Protein AF-A0A2D7XVY8-F1 (afdb_monomer)

Sequence (105 aa):
MKTLITAIALTSLIAPPAALAQDKFQIDFSYDKAELMSADGTEALYKRLQDEIRDACDLTSSRKGLKMRQLENACVNDTTETALRSISSSRLTAYHQSMTGVAAG

Nearest PDB structures (foldseek):
  4d2e-assembly1_C  TM=4.618E-01  e=4.167E+00  Escherichia coli K-12
  3nvo-assembly1_A  TM=4.194E-01  e=8.341E+00  Salmonella enterica subsp. enterica serovar Typhimurium
  4ev6-assembly1_E  TM=3.339E-01  e=4.438E+00  Methanocaldococcus jannaschii DSM 2661
  5gns-assembly1_A  TM=4.778E-01  e=9.463E+00  Homo sapiens

Foldseek 3Di:
DWDKDWFWQFFDDPDDDDDDDPPRLTDGDIDTPVLLVDLNSLVVSLVVQLVSQLVSLPPDDPDDDPVSVVSSVVSSVRSSVSRCVRVVRPSNVVVVCVVVVVPDD

Structure (mmCIF, N/CA/C/O backbone):
data_AF-A0A2D7XVY8-F1
#
_entry.id   AF-A0A2D7XVY8-F1
#
loop_
_atom_site.group_PDB
_atom_site.id
_atom_site.type_symbol
_atom_site.label_atom_id
_atom_site.label_alt_id
_atom_site.label_comp_id
_atom_site.label_asym_id
_atom_site.label_entity_id
_atom_site.label_seq_id
_atom_site.pdbx_PDB_ins_code
_atom_site.Cartn_x
_atom_site.Cartn_y
_atom_site.Cartn_z
_atom_site.occupancy
_atom_site.B_iso_or_equiv
_atom_site.auth_seq_id
_atom_site.auth_comp_id
_atom_site.auth_asym_id
_atom_site.auth_atom_id
_atom_site.pdbx_PDB_model_num
ATOM 1 N N . MET A 1 1 ? 20.223 -9.444 -9.175 1.00 41.41 1 MET A N 1
ATOM 2 C CA . MET A 1 1 ? 20.146 -9.338 -7.701 1.00 41.41 1 MET A CA 1
ATOM 3 C C . MET A 1 1 ? 18.781 -8.764 -7.374 1.00 41.41 1 MET A C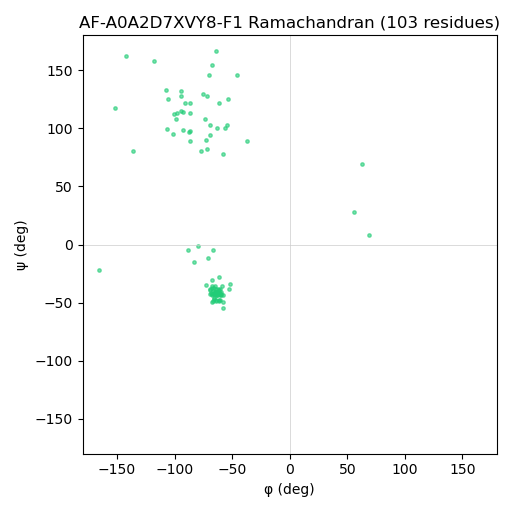 1
ATOM 5 O O . MET A 1 1 ? 18.412 -7.776 -7.992 1.00 41.41 1 MET A O 1
ATOM 9 N N . LYS A 1 2 ? 18.006 -9.437 -6.525 1.00 46.56 2 LYS A N 1
ATOM 10 C CA . LYS A 1 2 ? 16.601 -9.122 -6.249 1.00 46.56 2 LYS A CA 1
ATOM 11 C C . LYS A 1 2 ? 16.555 -8.180 -5.040 1.00 46.56 2 LYS A C 1
ATOM 13 O O . LYS A 1 2 ? 16.786 -8.621 -3.919 1.00 46.56 2 LYS A O 1
ATOM 18 N N . THR A 1 3 ? 16.430 -6.874 -5.275 1.00 52.44 3 THR A N 1
ATOM 19 C CA . THR A 1 3 ? 16.435 -5.848 -4.217 1.00 52.44 3 THR A CA 1
ATOM 20 C C . THR A 1 3 ? 15.031 -5.663 -3.666 1.00 52.44 3 THR A C 1
ATOM 22 O O . THR A 1 3 ? 14.228 -4.928 -4.242 1.00 52.44 3 THR A O 1
ATOM 25 N N . LEU A 1 4 ? 14.760 -6.327 -2.546 1.00 57.03 4 LEU A N 1
ATOM 26 C CA . LEU A 1 4 ? 13.548 -6.134 -1.759 1.00 57.03 4 LEU A CA 1
ATOM 27 C C . LEU A 1 4 ? 13.658 -4.816 -0.978 1.00 57.03 4 LEU A C 1
ATOM 29 O O . LEU A 1 4 ? 14.673 -4.569 -0.325 1.00 57.03 4 LEU A O 1
ATOM 33 N N . ILE A 1 5 ? 12.641 -3.962 -1.076 1.00 60.97 5 ILE A N 1
ATOM 34 C CA . ILE A 1 5 ? 12.433 -2.812 -0.195 1.00 60.97 5 ILE A CA 1
ATOM 35 C C . ILE A 1 5 ? 11.252 -3.141 0.712 1.00 60.97 5 ILE A C 1
ATOM 37 O O . ILE A 1 5 ? 10.190 -3.538 0.237 1.00 60.97 5 ILE A O 1
ATOM 41 N N . THR A 1 6 ? 11.420 -2.894 2.002 1.00 57.16 6 THR A N 1
ATOM 42 C CA . THR A 1 6 ? 10.333 -2.788 2.973 1.00 57.16 6 THR A CA 1
ATOM 43 C C . THR A 1 6 ? 9.883 -1.334 3.078 1.00 57.16 6 THR A C 1
ATOM 45 O O . THR A 1 6 ? 10.688 -0.449 3.373 1.00 57.16 6 THR A O 1
ATOM 48 N N . ALA A 1 7 ? 8.606 -1.070 2.802 1.00 56.94 7 ALA A N 1
ATOM 49 C CA . ALA A 1 7 ? 7.978 0.213 3.095 1.00 56.94 7 ALA A CA 1
ATOM 50 C C . ALA A 1 7 ? 7.064 0.057 4.310 1.00 56.94 7 ALA A C 1
ATOM 52 O O . ALA A 1 7 ? 6.166 -0.782 4.321 1.00 56.94 7 ALA A O 1
ATOM 53 N N . ILE A 1 8 ? 7.297 0.892 5.321 1.00 53.72 8 ILE A N 1
ATOM 54 C CA . ILE A 1 8 ? 6.487 0.939 6.537 1.00 53.72 8 ILE A CA 1
ATOM 55 C C . ILE A 1 8 ? 5.496 2.087 6.360 1.00 53.72 8 ILE A C 1
ATOM 57 O O . ILE A 1 8 ? 5.898 3.253 6.284 1.00 53.72 8 ILE A O 1
ATOM 61 N N . ALA A 1 9 ? 4.208 1.772 6.254 1.00 53.16 9 ALA A N 1
ATOM 62 C CA . ALA A 1 9 ? 3.146 2.771 6.265 1.00 53.16 9 ALA A CA 1
ATOM 63 C C . ALA A 1 9 ? 2.645 2.940 7.707 1.00 53.16 9 ALA A C 1
ATOM 65 O O . ALA A 1 9 ? 2.106 2.005 8.293 1.00 53.16 9 ALA A O 1
ATOM 66 N N . LEU A 1 10 ? 2.863 4.121 8.293 1.00 50.25 10 LEU A N 1
ATOM 67 C CA . LEU A 1 10 ? 2.402 4.483 9.637 1.00 50.25 10 LEU A CA 1
ATOM 68 C C . LEU A 1 10 ? 1.159 5.365 9.527 1.00 50.25 10 LEU A C 1
ATOM 70 O O . LEU A 1 10 ? 1.289 6.580 9.383 1.00 50.25 10 LEU A O 1
ATOM 74 N N . THR A 1 11 ? -0.034 4.783 9.607 1.00 46.56 11 THR A N 1
ATOM 75 C CA . THR A 1 11 ? -1.267 5.581 9.656 1.00 46.56 11 THR A CA 1
ATOM 76 C C . THR A 1 11 ? -1.619 5.982 11.075 1.00 46.56 11 THR A C 1
ATOM 78 O O . THR A 1 11 ? -1.810 5.144 11.958 1.00 46.56 11 THR A O 1
ATOM 81 N N . SER A 1 12 ? -1.726 7.289 11.298 1.00 41.06 12 SER A N 1
ATOM 82 C CA . SER A 1 12 ? -2.286 7.862 12.516 1.00 41.06 12 SER A CA 1
ATOM 83 C C . SER A 1 12 ? -3.802 7.981 12.368 1.00 41.06 12 SER A C 1
ATOM 85 O O . SER A 1 12 ? -4.308 9.017 11.945 1.00 41.06 12 SER A O 1
ATOM 87 N N . LEU A 1 13 ? -4.532 6.930 12.746 1.00 44.19 13 LEU A N 1
ATOM 88 C CA . LEU A 1 13 ? -5.984 7.006 12.903 1.00 44.19 13 LEU A CA 1
ATOM 89 C C . LEU A 1 13 ? -6.323 8.040 13.989 1.00 44.19 13 LEU A C 1
ATOM 91 O O . LEU A 1 13 ? -5.890 7.923 15.139 1.00 44.19 13 LEU A O 1
ATOM 95 N N . ILE A 1 14 ? -7.107 9.057 13.631 1.00 41.66 14 ILE A N 1
ATOM 96 C CA . ILE A 1 14 ? -7.687 10.003 14.590 1.00 41.66 14 ILE A CA 1
ATOM 97 C C . ILE A 1 14 ? -8.732 9.218 15.398 1.00 41.66 14 ILE A C 1
ATOM 99 O O . ILE A 1 14 ? -9.806 8.888 14.897 1.00 41.66 14 ILE A O 1
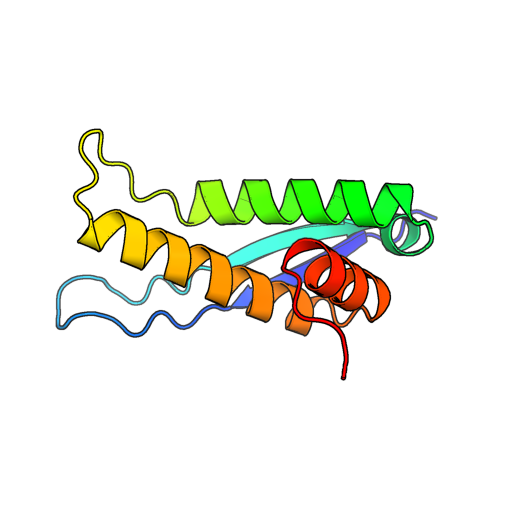ATOM 103 N N . ALA A 1 15 ? -8.377 8.837 16.623 1.00 39.72 15 ALA A N 1
ATOM 104 C CA . ALA A 1 15 ? -9.164 7.931 17.456 1.00 39.72 15 ALA A CA 1
ATOM 105 C C . ALA A 1 15 ? -10.479 8.563 17.977 1.00 39.72 15 ALA A 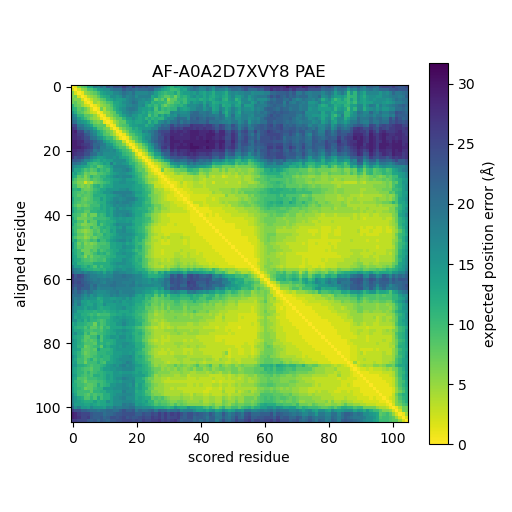C 1
ATOM 107 O O . ALA A 1 15 ? -10.490 9.747 18.328 1.00 39.72 15 ALA A O 1
ATOM 108 N N . PRO A 1 16 ? -11.573 7.788 18.136 1.00 40.06 16 PRO A N 1
ATOM 109 C CA . PRO A 1 16 ? -12.635 8.122 19.084 1.00 40.06 16 PRO A CA 1
ATOM 110 C C . PRO A 1 16 ? -12.114 7.992 20.533 1.00 40.06 16 PRO A C 1
ATOM 112 O O . PRO A 1 16 ? -11.158 7.250 20.783 1.00 40.06 16 PRO A O 1
ATOM 115 N N . PRO A 1 17 ? -12.700 8.709 21.509 1.00 44.56 17 PRO A N 1
ATOM 116 C CA . PRO A 1 17 ? -12.100 8.840 22.827 1.00 44.56 17 PRO A CA 1
ATOM 117 C C . PRO A 1 17 ? -12.185 7.529 23.623 1.00 44.56 17 PRO A C 1
ATOM 119 O O . PRO A 1 17 ? -13.261 6.973 23.820 1.00 44.56 17 PRO A O 1
ATOM 122 N N . ALA A 1 18 ? -11.020 7.114 24.127 1.00 43.38 18 ALA A N 1
ATOM 123 C CA . ALA A 1 18 ? -10.820 6.259 25.297 1.00 43.38 18 ALA A CA 1
ATOM 124 C C . ALA A 1 18 ? -11.393 4.826 25.239 1.00 43.38 18 ALA A C 1
ATOM 126 O O . ALA A 1 18 ? -12.291 4.488 26.001 1.00 43.38 18 ALA A O 1
ATOM 127 N N . ALA A 1 19 ? -10.812 3.956 24.401 1.00 41.50 19 ALA A N 1
ATOM 128 C CA . ALA A 1 19 ? -10.801 2.499 24.649 1.00 41.50 19 ALA A CA 1
ATOM 129 C C . ALA A 1 19 ? -9.796 1.725 23.778 1.00 41.50 19 ALA A C 1
ATOM 131 O O . ALA A 1 19 ? -9.393 0.628 24.152 1.00 41.50 19 ALA A O 1
ATOM 132 N N . LEU A 1 20 ? -9.376 2.271 22.636 1.00 40.22 20 LEU A N 1
ATOM 133 C CA . LEU A 1 20 ? -8.369 1.639 21.791 1.00 40.22 20 LEU A CA 1
ATOM 134 C C . LEU A 1 20 ? -7.022 2.287 22.087 1.00 40.22 20 LEU A C 1
ATOM 136 O O . LEU A 1 20 ? -6.788 3.453 21.766 1.00 40.22 20 LEU A O 1
ATOM 140 N N . ALA A 1 21 ? -6.164 1.531 22.769 1.00 39.66 21 ALA A N 1
ATOM 141 C CA . ALA A 1 21 ? -4.738 1.792 22.794 1.00 39.66 21 ALA A CA 1
ATOM 142 C C . ALA A 1 21 ? -4.261 2.081 21.365 1.00 39.66 21 ALA A C 1
ATOM 144 O O . ALA A 1 21 ? -4.810 1.551 20.402 1.00 39.66 21 ALA A O 1
ATOM 145 N N . GLN A 1 22 ? -3.274 2.963 21.247 1.00 39.03 22 GLN A N 1
ATOM 146 C CA . GLN A 1 22 ? -2.590 3.288 20.003 1.00 39.03 22 GLN A CA 1
ATOM 147 C C . GLN A 1 22 ? -1.966 2.028 19.379 1.00 39.03 22 GLN A C 1
ATOM 149 O O . GLN A 1 22 ? -0.755 1.831 19.455 1.00 39.03 22 GLN A O 1
ATOM 154 N N . ASP A 1 23 ? -2.760 1.187 18.731 1.00 42.09 23 ASP A N 1
ATOM 155 C CA . ASP A 1 23 ? -2.254 0.285 17.714 1.00 42.09 23 ASP A CA 1
ATOM 156 C C . ASP A 1 23 ? -1.940 1.180 16.523 1.00 42.09 23 ASP A C 1
ATOM 158 O O . ASP A 1 23 ? -2.793 1.528 15.706 1.00 42.09 23 ASP A O 1
ATOM 162 N N . LYS A 1 24 ? -0.699 1.678 16.505 1.00 49.06 24 LYS A N 1
ATOM 163 C CA . LYS A 1 24 ? -0.106 2.223 15.291 1.00 49.06 24 LYS A CA 1
ATOM 164 C C . LYS A 1 24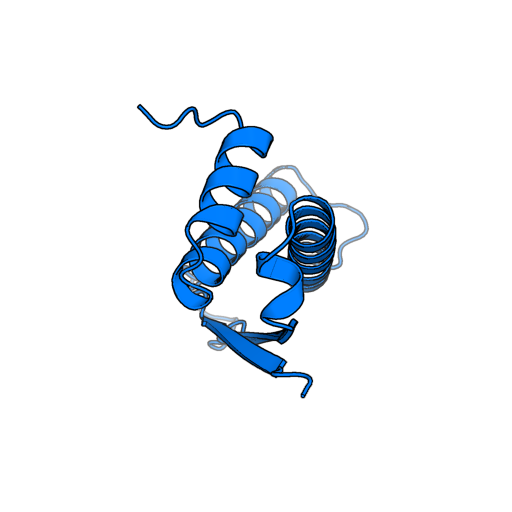 ? -0.235 1.121 14.255 1.00 49.06 24 LYS A C 1
ATOM 166 O O . LYS A 1 24 ? 0.519 0.153 14.311 1.00 49.06 24 LYS A O 1
ATOM 171 N N . PHE A 1 25 ? -1.204 1.272 13.363 1.00 53.12 25 PHE A N 1
ATOM 172 C CA . PHE A 1 25 ? -1.437 0.337 12.284 1.00 53.12 25 PHE A CA 1
ATOM 173 C C . PHE A 1 25 ? -0.186 0.372 11.400 1.00 53.12 25 PHE A C 1
ATOM 175 O O . PHE A 1 25 ? 0.065 1.351 10.697 1.00 53.12 25 PHE A O 1
ATOM 182 N N . GLN A 1 26 ? 0.676 -0.627 11.579 1.00 55.25 26 GLN A N 1
ATOM 183 C CA . GLN A 1 26 ? 1.955 -0.763 10.896 1.00 55.25 26 GLN A CA 1
ATOM 184 C C . GLN A 1 26 ? 1.793 -1.877 9.879 1.00 55.25 26 GLN A C 1
ATOM 186 O O . GLN A 1 26 ? 1.843 -3.055 10.226 1.00 55.25 26 GLN A O 1
ATOM 191 N N . ILE A 1 27 ? 1.565 -1.487 8.630 1.00 65.12 27 ILE A N 1
ATOM 192 C CA . ILE A 1 27 ? 1.629 -2.423 7.515 1.00 65.12 27 ILE A CA 1
ATOM 193 C C . ILE A 1 27 ? 3.087 -2.469 7.075 1.00 65.12 27 ILE A C 1
ATOM 195 O O . ILE A 1 27 ? 3.633 -1.460 6.615 1.00 65.12 27 ILE A O 1
ATOM 199 N N . ASP A 1 28 ? 3.719 -3.623 7.280 1.00 67.00 28 ASP A N 1
ATOM 200 C CA . ASP A 1 28 ? 5.033 -3.923 6.724 1.00 67.00 28 ASP A CA 1
ATOM 201 C C . ASP A 1 28 ? 4.830 -4.515 5.330 1.00 67.00 28 ASP A C 1
ATOM 203 O O . ASP A 1 28 ? 4.520 -5.694 5.176 1.00 67.00 28 ASP A O 1
ATOM 207 N N . PHE A 1 29 ? 4.945 -3.666 4.310 1.00 76.62 29 PHE A N 1
ATOM 208 C CA . PHE A 1 29 ? 4.762 -4.085 2.929 1.00 76.62 29 PHE A CA 1
ATOM 209 C C . PHE A 1 29 ? 6.126 -4.284 2.268 1.00 76.62 29 PHE A C 1
ATOM 211 O O . PHE A 1 29 ? 6.885 -3.335 2.038 1.00 76.62 29 PHE A O 1
ATOM 218 N N . SER A 1 30 ? 6.440 -5.538 1.953 1.00 77.56 30 SER A N 1
ATOM 219 C CA . SER A 1 30 ? 7.660 -5.919 1.243 1.00 77.56 30 SER A CA 1
ATOM 220 C C . SER A 1 30 ? 7.406 -6.017 -0.259 1.00 77.56 30 SER A C 1
ATOM 222 O O . SER A 1 30 ? 6.528 -6.755 -0.700 1.00 77.56 30 SER A O 1
ATOM 224 N N . TYR A 1 31 ? 8.219 -5.334 -1.062 1.00 80.69 31 TYR A N 1
ATOM 225 C CA . TYR A 1 31 ? 8.129 -5.392 -2.522 1.00 80.69 31 TYR A CA 1
ATOM 226 C C . TYR A 1 31 ? 9.504 -5.359 -3.187 1.00 80.69 31 TYR A C 1
ATOM 228 O O . TYR A 1 31 ? 10.501 -4.964 -2.585 1.00 80.69 31 TYR A O 1
ATOM 236 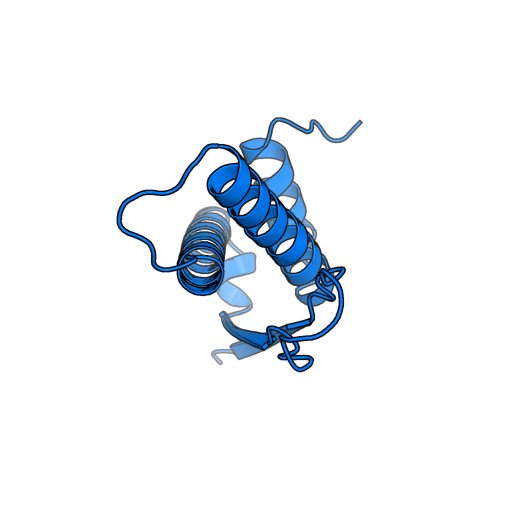N N . ASP A 1 32 ? 9.581 -5.765 -4.450 1.00 82.50 32 ASP A N 1
ATOM 237 C CA . ASP A 1 32 ? 10.810 -5.684 -5.236 1.00 82.50 32 ASP A CA 1
ATOM 238 C C . ASP A 1 32 ? 10.837 -4.388 -6.057 1.00 82.50 32 ASP A C 1
ATOM 240 O O . ASP A 1 32 ? 9.883 -4.061 -6.766 1.00 82.50 32 ASP A O 1
ATOM 244 N N . LYS A 1 33 ? 11.957 -3.651 -6.027 1.00 78.81 33 LYS A N 1
ATOM 245 C CA . LYS A 1 33 ? 12.142 -2.466 -6.890 1.00 78.81 33 LYS A CA 1
ATOM 246 C C . LYS A 1 33 ? 11.877 -2.766 -8.363 1.00 78.81 33 LYS A C 1
ATOM 248 O O . LYS A 1 33 ? 11.390 -1.888 -9.071 1.00 78.81 33 LYS A O 1
ATOM 253 N N . ALA A 1 34 ? 12.205 -3.973 -8.825 1.00 82.38 34 ALA A N 1
ATOM 254 C CA . ALA A 1 34 ? 11.996 -4.381 -10.209 1.00 82.38 34 ALA A CA 1
ATOM 255 C C . ALA A 1 34 ? 10.512 -4.347 -10.611 1.00 82.38 34 ALA A C 1
ATOM 257 O O . ALA A 1 34 ? 10.197 -4.091 -11.773 1.00 82.38 34 ALA A O 1
ATOM 258 N N . GLU A 1 35 ? 9.592 -4.530 -9.660 1.00 79.75 35 GLU A N 1
ATOM 259 C CA . GLU A 1 35 ? 8.149 -4.478 -9.913 1.00 79.75 35 GLU A CA 1
ATOM 260 C C . GLU A 1 35 ? 7.716 -3.059 -10.292 1.00 79.75 35 GLU A C 1
ATOM 262 O O . GLU A 1 35 ? 6.958 -2.877 -11.242 1.00 79.75 35 GLU A O 1
ATOM 267 N N . LEU A 1 36 ? 8.311 -2.038 -9.668 1.00 82.12 36 LEU A N 1
ATOM 268 C CA . LEU A 1 36 ? 8.086 -0.631 -10.017 1.00 82.12 36 LEU A CA 1
ATOM 269 C C . LEU A 1 36 ? 8.716 -0.218 -11.360 1.00 82.12 36 LEU A C 1
ATOM 271 O O . LEU A 1 36 ? 8.432 0.867 -11.868 1.00 82.12 36 LEU A O 1
ATOM 275 N N . MET A 1 37 ? 9.573 -1.051 -11.963 1.00 82.19 37 MET A N 1
ATOM 276 C CA . MET A 1 37 ? 10.218 -0.734 -13.246 1.00 82.19 37 MET A CA 1
ATOM 277 C C . MET A 1 37 ? 9.342 -1.056 -14.460 1.00 82.19 37 MET A C 1
ATOM 279 O O . MET A 1 37 ? 9.583 -0.523 -15.546 1.00 82.19 37 MET A O 1
ATOM 283 N N . SER A 1 38 ? 8.278 -1.844 -14.292 1.00 86.00 38 SER A N 1
ATOM 284 C CA . SER A 1 38 ? 7.319 -2.187 -15.355 1.00 86.00 38 SER A CA 1
ATOM 285 C C . SER A 1 38 ? 5.913 -1.678 -15.026 1.00 86.00 38 SER A C 1
ATOM 287 O O . SER A 1 38 ? 5.614 -1.384 -13.868 1.00 86.00 38 SER A O 1
ATOM 289 N N . ALA A 1 39 ? 5.066 -1.504 -16.043 1.00 81.50 39 ALA A N 1
ATOM 290 C CA . ALA A 1 39 ? 3.666 -1.133 -15.831 1.00 81.50 39 ALA A CA 1
ATOM 291 C C . ALA A 1 39 ? 2.910 -2.284 -15.145 1.00 81.50 39 ALA A C 1
ATOM 293 O O . ALA A 1 39 ? 2.336 -2.075 -14.080 1.00 81.50 39 ALA A O 1
ATOM 294 N N . ASP A 1 40 ? 3.043 -3.501 -15.680 1.00 84.44 40 ASP A N 1
ATOM 295 C CA . ASP A 1 40 ? 2.402 -4.711 -15.148 1.00 84.44 40 ASP A CA 1
ATOM 296 C C . ASP A 1 40 ? 2.827 -5.010 -13.704 1.00 84.44 40 ASP A C 1
ATOM 298 O O . ASP A 1 40 ? 2.002 -5.346 -12.856 1.00 84.44 40 ASP A O 1
ATOM 302 N N . GLY A 1 41 ? 4.116 -4.841 -13.386 1.00 83.75 41 GLY A N 1
ATOM 303 C CA . GLY A 1 41 ? 4.622 -5.019 -12.025 1.00 83.75 41 GLY A CA 1
ATOM 304 C C . GLY A 1 41 ? 4.106 -3.953 -11.057 1.00 83.75 41 GLY A C 1
ATOM 305 O O . GLY A 1 41 ? 3.798 -4.274 -9.911 1.00 83.75 41 GLY A O 1
ATOM 306 N N . THR A 1 42 ? 3.944 -2.707 -11.516 1.00 85.25 42 THR A N 1
ATOM 307 C CA . THR A 1 42 ? 3.366 -1.631 -10.697 1.00 85.25 42 THR A CA 1
ATOM 308 C C . THR A 1 42 ? 1.893 -1.903 -10.421 1.00 85.25 42 THR A C 1
ATOM 310 O O . THR A 1 42 ? 1.456 -1.754 -9.285 1.00 85.25 42 THR A O 1
ATOM 313 N N . GLU A 1 43 ? 1.138 -2.349 -11.426 1.00 87.06 43 GLU A N 1
ATOM 314 C CA . GLU A 1 43 ? -0.259 -2.751 -11.261 1.00 87.06 43 GLU A CA 1
ATOM 315 C C . GLU A 1 43 ? -0.392 -3.927 -10.282 1.00 87.06 43 GLU A C 1
ATOM 317 O O . GLU A 1 43 ? -1.203 -3.876 -9.357 1.00 87.06 43 GLU A O 1
ATOM 322 N N . ALA A 1 44 ? 0.423 -4.974 -10.443 1.00 86.94 44 ALA A N 1
ATOM 323 C CA . ALA A 1 44 ? 0.400 -6.142 -9.565 1.00 86.94 44 ALA A CA 1
ATOM 324 C C . ALA A 1 44 ? 0.800 -5.798 -8.121 1.00 86.94 44 ALA A C 1
ATOM 326 O O . ALA A 1 44 ? 0.231 -6.328 -7.165 1.00 86.94 44 ALA A O 1
ATOM 327 N N . LEU A 1 45 ? 1.774 -4.904 -7.942 1.00 87.50 45 LEU A N 1
ATOM 328 C CA . LEU A 1 45 ? 2.158 -4.378 -6.634 1.00 87.50 45 LEU A CA 1
ATOM 329 C C . LEU A 1 45 ? 1.028 -3.546 -6.029 1.00 87.50 45 LEU A C 1
ATOM 331 O O . LEU A 1 45 ? 0.676 -3.770 -4.877 1.00 87.50 45 LEU A O 1
ATOM 335 N N . TYR A 1 46 ? 0.424 -2.645 -6.803 1.00 86.44 46 TYR A N 1
ATOM 336 C CA . TYR A 1 46 ? -0.676 -1.804 -6.342 1.00 86.44 46 TYR A CA 1
ATOM 337 C C . TYR A 1 46 ? -1.888 -2.625 -5.892 1.00 86.44 46 TYR A C 1
ATOM 339 O O . TYR A 1 46 ? -2.456 -2.341 -4.842 1.00 86.44 46 TYR A O 1
ATOM 347 N N . LYS A 1 47 ? -2.269 -3.660 -6.654 1.00 88.38 47 LYS A N 1
ATOM 348 C CA . LYS A 1 47 ? -3.366 -4.565 -6.278 1.00 88.38 47 LYS A CA 1
ATOM 349 C C . LYS A 1 47 ? -3.073 -5.286 -4.965 1.00 88.38 47 LYS A C 1
ATOM 351 O O . LYS A 1 47 ? -3.900 -5.232 -4.066 1.00 88.38 47 LYS A O 1
ATOM 356 N N . ARG A 1 48 ? -1.877 -5.870 -4.821 1.00 87.56 48 ARG A N 1
ATOM 357 C CA . ARG A 1 48 ? -1.467 -6.525 -3.566 1.00 87.56 48 ARG A CA 1
ATOM 358 C C . ARG A 1 48 ? -1.456 -5.561 -2.386 1.00 87.56 48 ARG A C 1
ATOM 360 O O . ARG A 1 48 ? -1.936 -5.915 -1.320 1.00 87.56 48 ARG A O 1
ATOM 367 N N . LEU A 1 49 ? -0.950 -4.346 -2.590 1.00 85.38 49 LEU A N 1
ATOM 368 C CA . LEU A 1 49 ? -0.945 -3.308 -1.565 1.00 85.38 49 LEU A CA 1
ATOM 369 C C . LEU A 1 49 ? -2.375 -2.950 -1.133 1.00 85.38 49 LEU A C 1
ATOM 371 O O . LEU A 1 49 ? -2.654 -2.897 0.057 1.00 85.38 49 LEU A O 1
ATOM 375 N N . GLN A 1 50 ? -3.285 -2.731 -2.085 1.00 86.06 50 GLN A N 1
ATOM 376 C CA . GLN A 1 50 ? -4.697 -2.457 -1.800 1.00 86.06 50 GLN A CA 1
ATOM 377 C C . GLN A 1 50 ? -5.375 -3.611 -1.058 1.00 86.06 50 GLN A C 1
ATOM 379 O O . GLN A 1 50 ? -6.134 -3.362 -0.127 1.00 86.06 50 GLN A O 1
ATOM 384 N N . ASP A 1 51 ? -5.110 -4.855 -1.451 1.00 86.50 51 ASP A N 1
ATOM 385 C CA . ASP A 1 51 ? -5.687 -6.026 -0.793 1.00 86.50 51 ASP A CA 1
ATOM 386 C C . ASP A 1 51 ? -5.181 -6.153 0.650 1.00 86.50 51 ASP A C 1
ATOM 388 O O . ASP A 1 51 ? -5.997 -6.265 1.561 1.00 86.50 51 ASP A O 1
ATOM 392 N N . GLU A 1 52 ? -3.873 -6.004 0.893 1.00 83.88 52 GLU A N 1
ATOM 393 C CA . GLU A 1 52 ? -3.332 -6.009 2.259 1.00 83.88 52 GLU A CA 1
ATOM 394 C C . GLU A 1 52 ? -3.885 -4.865 3.110 1.00 83.88 52 GLU A C 1
ATOM 396 O O . GLU A 1 52 ? -4.238 -5.081 4.265 1.00 83.88 52 GLU A O 1
ATOM 401 N N . ILE A 1 53 ? -4.009 -3.660 2.546 1.00 82.75 53 ILE A N 1
ATOM 402 C CA . ILE A 1 53 ? -4.610 -2.512 3.235 1.00 82.75 53 ILE A CA 1
ATOM 403 C C . ILE A 1 53 ? -6.082 -2.776 3.560 1.00 82.75 53 ILE A C 1
ATOM 405 O O . ILE A 1 53 ? -6.552 -2.415 4.636 1.00 82.75 53 ILE A O 1
ATOM 409 N N . ARG A 1 54 ? -6.834 -3.387 2.644 1.00 83.25 54 ARG A N 1
ATOM 410 C CA . ARG A 1 54 ? -8.246 -3.708 2.867 1.00 83.25 54 ARG A CA 1
ATOM 411 C C . ARG A 1 54 ? -8.423 -4.779 3.928 1.00 83.25 54 ARG A C 1
ATOM 413 O O . ARG A 1 54 ? -9.312 -4.614 4.754 1.00 83.25 54 ARG A O 1
ATOM 420 N N . ASP A 1 55 ? -7.592 -5.813 3.921 1.00 82.44 55 ASP A N 1
ATOM 421 C CA . ASP A 1 55 ? -7.605 -6.870 4.935 1.00 82.44 55 ASP A CA 1
ATOM 422 C C . ASP A 1 55 ? -7.216 -6.311 6.308 1.00 82.44 55 ASP A C 1
ATOM 424 O O . ASP A 1 55 ? -7.857 -6.598 7.316 1.00 82.44 55 ASP A O 1
ATOM 428 N N . ALA A 1 56 ? -6.218 -5.431 6.339 1.00 77.62 56 ALA A N 1
ATOM 429 C CA . ALA A 1 56 ? -5.826 -4.660 7.510 1.00 77.62 56 ALA A CA 1
ATOM 430 C C . ALA A 1 56 ? -6.969 -3.792 8.064 1.00 77.62 56 ALA A C 1
ATOM 432 O O . ALA A 1 56 ? -7.264 -3.801 9.259 1.00 77.62 56 ALA A O 1
ATOM 433 N N . CYS A 1 57 ? -7.621 -3.034 7.187 1.00 77.94 57 CYS A N 1
ATOM 434 C CA . CYS A 1 57 ? -8.722 -2.148 7.537 1.00 77.94 57 CYS A CA 1
ATOM 435 C C . CYS A 1 57 ? -10.060 -2.886 7.692 1.00 77.94 57 CYS A C 1
ATOM 437 O O . CYS A 1 57 ? -11.063 -2.236 7.996 1.00 77.94 57 CYS A O 1
ATOM 439 N N . ASP A 1 58 ? -10.120 -4.208 7.486 1.00 79.94 58 ASP A N 1
ATOM 440 C CA . ASP A 1 58 ? -11.351 -4.979 7.608 1.00 79.94 58 ASP A CA 1
ATOM 441 C C . ASP A 1 58 ? -11.784 -5.042 9.076 1.00 79.94 58 ASP A C 1
ATOM 443 O O . ASP A 1 58 ? -11.368 -5.892 9.866 1.00 79.94 58 ASP A O 1
ATOM 447 N N . LEU A 1 59 ? -12.666 -4.118 9.460 1.00 67.06 59 LEU A N 1
ATOM 448 C CA . LEU A 1 59 ? -13.303 -4.116 10.771 1.00 67.06 59 LEU A CA 1
ATOM 449 C C . LEU A 1 59 ? -14.318 -5.266 10.829 1.00 67.06 59 LEU A C 1
ATOM 451 O O . LEU A 1 59 ? -15.513 -5.075 10.587 1.00 67.06 59 LEU A O 1
ATOM 455 N N . THR A 1 60 ? -13.815 -6.472 11.104 1.00 59.38 60 THR A N 1
ATOM 456 C CA . THR A 1 60 ? -14.527 -7.756 11.228 1.00 59.38 60 THR A CA 1
ATOM 457 C C . THR A 1 60 ? -15.905 -7.621 11.891 1.00 59.38 60 THR A C 1
ATOM 459 O O . THR A 1 60 ? -16.088 -7.721 13.102 1.00 59.38 60 THR A O 1
ATOM 462 N N . SER A 1 61 ? -16.936 -7.378 11.085 1.00 56.38 61 SER A N 1
ATOM 463 C CA . SER A 1 61 ? -18.316 -7.332 11.557 1.00 56.38 61 SER A CA 1
ATOM 464 C C . SER A 1 61 ? -19.263 -7.734 10.432 1.00 56.38 61 SER A C 1
ATOM 466 O O . SER A 1 61 ? -19.367 -7.087 9.394 1.00 56.38 61 SER A O 1
ATOM 468 N N . SER A 1 62 ? -20.000 -8.827 10.633 1.00 58.72 62 SER A N 1
ATOM 469 C CA . SER A 1 62 ? -20.914 -9.397 9.629 1.00 58.72 62 SER A CA 1
ATOM 470 C C . SER A 1 62 ? -22.121 -8.498 9.302 1.00 58.72 62 SER A C 1
ATOM 472 O O . SER A 1 62 ? -22.905 -8.812 8.411 1.00 58.72 62 SER A O 1
ATOM 474 N N . ARG A 1 63 ? -22.287 -7.365 10.004 1.00 58.94 63 ARG A N 1
ATOM 475 C CA . ARG A 1 63 ? -23.258 -6.303 9.693 1.00 58.94 63 ARG A CA 1
ATOM 476 C C . ARG A 1 63 ? -22.621 -4.919 9.832 1.00 58.94 63 ARG A C 1
ATOM 478 O O . ARG A 1 63 ? -22.825 -4.224 10.825 1.00 58.94 63 ARG A O 1
ATOM 485 N N . LYS A 1 64 ? -21.885 -4.493 8.810 1.00 68.06 64 LYS A N 1
ATOM 486 C CA . LYS A 1 64 ? -21.352 -3.128 8.734 1.00 68.06 64 LYS A CA 1
ATOM 487 C C . LYS A 1 64 ? -22.472 -2.146 8.412 1.00 68.06 64 LYS A C 1
ATOM 489 O O . LYS A 1 64 ? -22.983 -2.110 7.291 1.00 68.06 64 LYS A O 1
ATOM 494 N N . GLY A 1 65 ? -22.860 -1.349 9.405 1.00 75.88 65 GLY A N 1
ATOM 495 C CA . GLY A 1 65 ? -23.679 -0.160 9.179 1.00 75.88 65 GLY A CA 1
ATOM 496 C C . GLY A 1 65 ? -22.932 0.874 8.327 1.00 75.88 65 GLY A C 1
ATOM 497 O O . GLY A 1 65 ? -21.713 0.802 8.171 1.00 75.88 65 GLY A O 1
ATOM 498 N N . LEU A 1 66 ? -23.652 1.872 7.808 1.00 78.88 66 LEU A N 1
ATOM 499 C CA . LEU A 1 66 ? -23.091 2.903 6.921 1.00 78.88 66 LEU A CA 1
ATOM 500 C C . LEU A 1 66 ? -21.849 3.599 7.518 1.00 78.88 66 LEU A C 1
ATOM 502 O O . LEU A 1 66 ? -20.883 3.847 6.806 1.00 78.88 66 LEU A O 1
ATOM 506 N N . LYS A 1 67 ? -21.850 3.844 8.838 1.00 75.44 67 LYS A N 1
ATOM 507 C CA . LYS A 1 67 ? -20.721 4.451 9.564 1.00 75.44 67 LYS A CA 1
ATOM 508 C C . LYS A 1 67 ? -19.465 3.574 9.588 1.00 75.44 67 LYS A C 1
ATOM 510 O O . LYS A 1 67 ? -18.373 4.108 9.461 1.00 75.44 67 LYS A O 1
ATOM 515 N N . MET A 1 68 ? -19.603 2.250 9.715 1.00 76.31 68 MET A N 1
ATOM 516 C CA . MET A 1 68 ? -18.439 1.350 9.688 1.00 76.31 68 MET A CA 1
ATOM 517 C C . MET A 1 68 ? -17.824 1.289 8.295 1.00 76.31 68 MET A C 1
ATOM 519 O O . MET A 1 68 ? -16.615 1.396 8.161 1.00 76.31 68 MET A O 1
ATOM 523 N N . ARG A 1 69 ? -18.657 1.273 7.248 1.00 77.38 69 ARG A N 1
ATOM 524 C CA . ARG A 1 69 ? -18.169 1.381 5.864 1.00 77.38 69 ARG A CA 1
ATOM 525 C C . ARG A 1 69 ? -17.422 2.691 5.609 1.00 77.38 69 ARG A C 1
ATOM 527 O O . ARG A 1 69 ? -16.431 2.699 4.894 1.00 77.38 69 ARG A O 1
ATOM 534 N N . GLN A 1 70 ? -17.887 3.801 6.186 1.00 79.38 70 GLN A N 1
ATOM 535 C CA . GLN A 1 70 ? -17.186 5.085 6.091 1.00 79.38 70 GLN A CA 1
ATOM 536 C C . GLN A 1 70 ? -15.830 5.054 6.803 1.00 79.38 70 GLN A C 1
ATOM 538 O O . GLN A 1 70 ? -14.858 5.556 6.250 1.00 79.38 70 GLN A O 1
ATOM 543 N N . LEU A 1 71 ? -15.759 4.451 7.993 1.00 76.88 71 LEU A N 1
ATOM 544 C CA . LEU A 1 71 ? -14.506 4.293 8.736 1.00 76.88 71 LEU A CA 1
ATOM 545 C C . LEU A 1 71 ? -13.512 3.391 8.001 1.00 76.88 71 LEU A C 1
ATOM 547 O O . LEU A 1 71 ? -12.336 3.724 7.928 1.00 76.88 71 LEU A O 1
ATOM 551 N N . GLU A 1 72 ? -13.981 2.299 7.404 1.00 78.25 72 GLU A N 1
ATOM 552 C CA . GLU A 1 72 ? -13.152 1.407 6.588 1.00 78.25 72 GLU A CA 1
ATOM 553 C C . GLU A 1 72 ? -12.623 2.104 5.347 1.00 78.25 72 GLU A C 1
ATOM 555 O O . GLU A 1 72 ? -11.429 2.056 5.083 1.00 78.25 72 GLU A O 1
ATOM 560 N N . ASN A 1 73 ? -13.484 2.810 4.613 1.00 81.06 73 ASN A N 1
ATOM 561 C CA . ASN A 1 73 ? -13.051 3.569 3.445 1.00 81.06 73 ASN A CA 1
ATOM 562 C C . ASN A 1 73 ? -12.037 4.657 3.825 1.00 81.06 73 ASN A C 1
ATOM 564 O O . ASN A 1 73 ? -11.076 4.876 3.093 1.00 81.06 73 ASN A O 1
ATOM 568 N N . ALA A 1 74 ? -12.234 5.325 4.966 1.00 80.25 74 ALA A N 1
ATOM 569 C CA . ALA A 1 74 ? -11.288 6.310 5.476 1.00 80.25 74 ALA A CA 1
ATOM 570 C C . ALA A 1 74 ? -9.949 5.663 5.861 1.00 80.25 74 ALA A C 1
ATOM 572 O O . ALA A 1 74 ? -8.907 6.202 5.501 1.00 80.25 74 ALA A O 1
ATOM 573 N N . CYS A 1 75 ? -9.981 4.500 6.521 1.00 80.88 75 CYS A N 1
ATOM 574 C CA . CYS A 1 75 ? -8.794 3.706 6.836 1.00 80.88 75 CYS A CA 1
ATOM 575 C C . CYS A 1 75 ? -8.040 3.337 5.555 1.00 80.88 75 CYS A C 1
ATOM 577 O O . CYS A 1 75 ? -6.886 3.713 5.398 1.00 80.88 75 CYS A O 1
ATOM 579 N N . VAL A 1 76 ? -8.718 2.714 4.586 1.00 83.31 76 VAL A N 1
ATOM 580 C CA . VAL A 1 76 ? -8.102 2.294 3.321 1.00 83.31 76 VAL A CA 1
ATOM 581 C C . VAL A 1 76 ? -7.488 3.483 2.584 1.00 83.31 76 VAL A C 1
ATOM 583 O O . VAL A 1 76 ? -6.363 3.378 2.096 1.00 83.31 76 VAL A O 1
ATOM 586 N N . ASN A 1 77 ? -8.180 4.625 2.521 1.00 82.69 77 ASN A N 1
ATOM 587 C CA . ASN A 1 77 ? -7.663 5.807 1.834 1.00 82.69 77 ASN A CA 1
ATOM 588 C C . ASN A 1 77 ? -6.428 6.400 2.533 1.00 82.69 77 ASN A C 1
ATOM 590 O O . ASN A 1 77 ? -5.411 6.624 1.880 1.00 82.69 77 ASN A O 1
ATOM 594 N N . ASP A 1 78 ? -6.487 6.608 3.852 1.00 81.25 78 ASP A N 1
ATOM 595 C CA . ASP A 1 78 ? -5.369 7.163 4.628 1.00 81.25 78 ASP A CA 1
ATOM 596 C C . ASP A 1 78 ? -4.141 6.240 4.589 1.00 81.25 78 ASP A C 1
ATOM 598 O O . ASP A 1 78 ? -3.005 6.68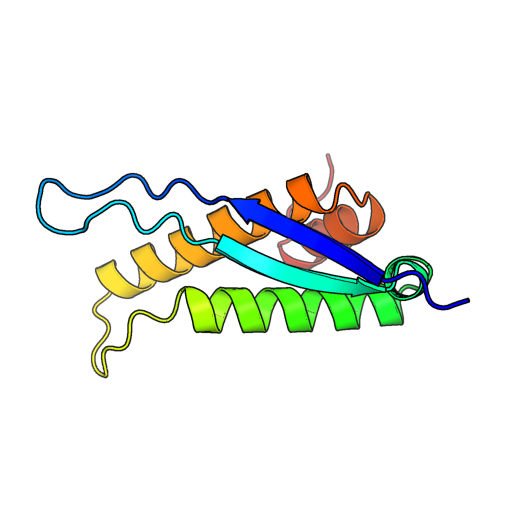7 4.392 1.00 81.25 78 ASP A O 1
ATOM 602 N N . THR A 1 79 ? -4.363 4.926 4.682 1.00 81.19 79 THR A N 1
ATOM 603 C CA . THR A 1 79 ? -3.294 3.928 4.594 1.00 81.19 79 THR A CA 1
ATOM 604 C C . THR A 1 79 ? -2.709 3.836 3.201 1.00 81.19 79 THR A C 1
ATOM 606 O O . THR A 1 79 ? -1.488 3.755 3.069 1.00 81.19 79 THR A O 1
ATOM 609 N N . THR A 1 80 ? -3.531 3.944 2.158 1.00 84.00 80 THR A N 1
ATOM 610 C CA . THR A 1 80 ? -3.038 3.977 0.778 1.00 84.00 80 THR A CA 1
ATOM 611 C C . THR A 1 80 ? -2.179 5.216 0.538 1.00 84.00 80 THR A C 1
ATOM 613 O O . THR A 1 80 ? -1.056 5.090 0.055 1.00 84.00 80 THR A O 1
ATOM 616 N N . GLU A 1 81 ? -2.636 6.408 0.929 1.00 82.44 81 GLU A N 1
ATOM 617 C CA . GLU A 1 81 ? -1.845 7.638 0.794 1.00 82.44 81 GLU A CA 1
ATOM 618 C C . GLU A 1 81 ? -0.527 7.568 1.575 1.00 82.44 81 GLU A C 1
ATOM 620 O O . GLU A 1 81 ? 0.531 7.945 1.061 1.00 82.44 81 GLU A O 1
ATOM 625 N N . THR A 1 82 ? -0.569 7.044 2.798 1.00 80.38 82 THR A N 1
ATOM 626 C CA . THR A 1 82 ? 0.623 6.862 3.631 1.00 80.38 82 THR A CA 1
ATOM 627 C C . THR A 1 82 ? 1.595 5.860 3.010 1.00 80.38 82 THR A C 1
ATOM 629 O O . THR A 1 82 ? 2.798 6.126 2.960 1.00 80.38 82 THR A O 1
ATOM 632 N N . ALA A 1 83 ? 1.098 4.738 2.486 1.00 80.88 83 ALA A N 1
ATOM 633 C CA . ALA A 1 83 ? 1.917 3.738 1.812 1.00 80.88 83 ALA A CA 1
ATOM 634 C C . ALA A 1 83 ? 2.569 4.307 0.548 1.00 80.88 83 ALA A C 1
ATOM 636 O O . ALA A 1 83 ? 3.770 4.140 0.349 1.00 80.88 83 ALA A O 1
ATOM 637 N N . LEU A 1 84 ? 1.823 5.059 -0.265 1.00 82.25 84 LEU A N 1
ATOM 638 C CA . LEU A 1 84 ? 2.359 5.730 -1.452 1.00 82.25 84 LEU A CA 1
ATOM 639 C C . LEU A 1 84 ? 3.453 6.742 -1.096 1.00 82.25 84 LEU A C 1
ATOM 641 O O . LEU A 1 84 ? 4.491 6.782 -1.760 1.00 82.25 84 LEU A O 1
ATOM 645 N N . ARG A 1 85 ? 3.258 7.525 -0.026 1.00 80.31 85 ARG A N 1
ATOM 646 C CA . ARG A 1 85 ? 4.274 8.458 0.489 1.00 80.31 85 ARG A CA 1
ATOM 647 C C . ARG A 1 85 ? 5.518 7.729 0.995 1.00 80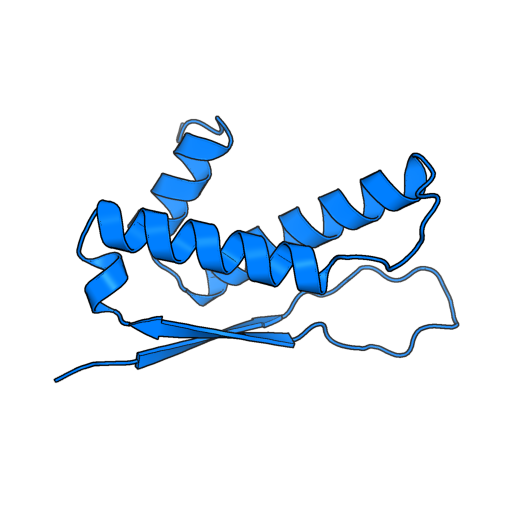.31 85 ARG A C 1
ATOM 649 O O . ARG A 1 85 ? 6.621 8.176 0.699 1.00 80.31 85 ARG A O 1
ATOM 656 N N . SER A 1 86 ? 5.347 6.614 1.707 1.00 77.94 86 SER A N 1
ATOM 657 C CA . SER A 1 86 ? 6.448 5.796 2.238 1.00 77.94 86 SER A CA 1
ATOM 658 C C . SER A 1 86 ? 7.250 5.114 1.123 1.00 77.94 86 SER A C 1
ATOM 660 O O . SER A 1 86 ? 8.478 5.153 1.111 1.00 77.94 86 SER A O 1
ATOM 662 N N . ILE A 1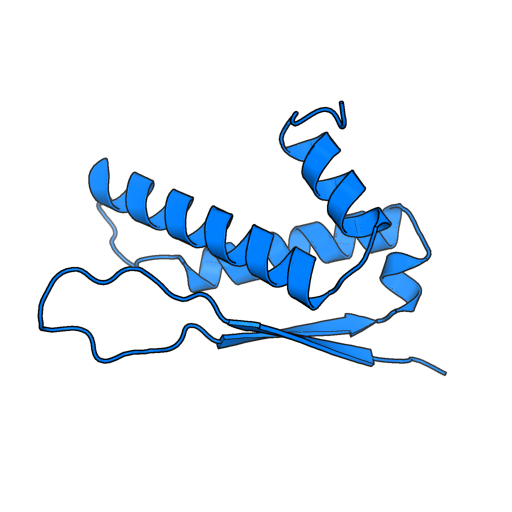 87 ? 6.561 4.563 0.119 1.00 80.69 87 ILE A N 1
ATOM 663 C CA . ILE A 1 87 ? 7.181 3.962 -1.069 1.00 80.69 87 ILE A CA 1
ATOM 664 C C . ILE A 1 87 ? 7.867 5.036 -1.930 1.00 80.69 87 ILE A C 1
ATOM 666 O O . ILE A 1 87 ? 8.885 4.758 -2.563 1.00 80.69 87 ILE A O 1
ATOM 670 N N . SER A 1 88 ? 7.355 6.273 -1.936 1.00 79.12 88 SER A N 1
ATOM 671 C CA . SER A 1 88 ? 7.911 7.434 -2.654 1.00 79.12 88 SER A CA 1
ATOM 672 C C . SER A 1 88 ? 8.107 7.219 -4.168 1.00 79.12 88 SER A C 1
ATOM 674 O O . SER A 1 88 ? 8.961 7.835 -4.803 1.00 79.12 88 SER A O 1
ATOM 676 N N . SER A 1 89 ? 7.300 6.343 -4.778 1.00 80.75 89 SER A N 1
ATOM 677 C CA . SER A 1 89 ? 7.387 6.000 -6.204 1.00 80.75 89 SER A CA 1
ATOM 678 C C . SER A 1 89 ? 6.427 6.836 -7.043 1.00 80.75 89 SER A C 1
ATOM 680 O O . SER A 1 89 ? 5.210 6.674 -6.954 1.00 80.75 89 SER A O 1
ATOM 682 N N . SER A 1 90 ? 6.967 7.678 -7.929 1.00 82.25 90 SER A N 1
ATOM 683 C CA . SER A 1 90 ? 6.169 8.499 -8.851 1.00 82.25 90 SER A CA 1
ATOM 684 C C . SER A 1 90 ? 5.268 7.663 -9.760 1.00 82.25 90 SER A C 1
ATOM 686 O O . SER A 1 90 ? 4.137 8.057 -10.030 1.00 82.25 90 SER A O 1
ATOM 688 N N . ARG A 1 91 ? 5.729 6.483 -10.191 1.00 82.69 91 ARG A N 1
ATOM 689 C CA . ARG A 1 91 ? 4.937 5.578 -11.030 1.00 82.69 91 ARG A CA 1
ATOM 690 C C . ARG A 1 91 ? 3.768 4.962 -10.265 1.00 82.69 91 ARG A C 1
ATOM 692 O O . ARG A 1 91 ? 2.670 4.895 -10.806 1.00 82.69 91 ARG A O 1
ATOM 699 N N . LEU A 1 92 ? 3.992 4.541 -9.020 1.00 82.94 92 LEU A N 1
ATOM 700 C CA . LEU A 1 92 ? 2.930 3.971 -8.188 1.00 82.94 92 LEU A CA 1
ATOM 701 C C . LEU A 1 92 ? 1.880 5.033 -7.834 1.00 82.94 92 LEU A C 1
ATOM 703 O O . LEU A 1 92 ? 0.684 4.768 -7.915 1.00 82.94 92 LEU A O 1
ATOM 707 N N . THR A 1 93 ? 2.319 6.256 -7.530 1.00 85.12 93 THR A N 1
ATOM 708 C CA . THR A 1 93 ? 1.427 7.401 -7.301 1.00 85.12 93 THR A CA 1
ATOM 709 C C . THR A 1 93 ? 0.631 7.762 -8.555 1.00 85.12 93 THR A C 1
ATOM 711 O O . THR A 1 93 ? -0.578 7.964 -8.468 1.00 85.12 93 THR A O 1
ATOM 714 N N . ALA A 1 94 ? 1.268 7.785 -9.730 1.00 84.31 94 ALA A N 1
ATOM 715 C CA . ALA A 1 94 ? 0.579 8.026 -10.999 1.00 84.31 94 ALA A CA 1
ATOM 716 C C . ALA A 1 94 ? -0.457 6.930 -11.309 1.00 84.31 94 ALA A C 1
ATOM 718 O O . ALA A 1 94 ? -1.550 7.232 -11.783 1.00 84.31 94 ALA A O 1
ATOM 719 N N . TYR A 1 95 ? -0.147 5.668 -10.989 1.00 86.56 95 TYR A N 1
ATOM 720 C CA . TYR A 1 95 ? -1.090 4.556 -11.120 1.00 86.56 95 TYR A CA 1
ATOM 721 C C . TYR A 1 95 ? -2.280 4.689 -10.152 1.00 86.56 95 TYR A C 1
ATOM 723 O O . TYR A 1 95 ? -3.427 4.496 -10.539 1.00 86.56 95 TYR A O 1
ATOM 731 N N . HIS A 1 96 ? -2.046 5.087 -8.898 1.00 84.44 96 HIS A N 1
ATOM 732 C CA . HIS A 1 96 ? -3.134 5.371 -7.956 1.00 84.44 96 HIS A CA 1
ATOM 733 C C . HIS A 1 96 ? -4.058 6.491 -8.464 1.00 84.44 96 HIS A C 1
ATOM 735 O O . HIS A 1 96 ? -5.283 6.391 -8.375 1.00 84.44 96 HIS A O 1
ATOM 741 N N . GLN A 1 97 ? -3.479 7.563 -9.007 1.00 85.56 97 GLN A N 1
ATOM 742 C CA . GLN A 1 97 ? -4.218 8.703 -9.552 1.00 85.56 97 GLN A CA 1
ATOM 743 C C . GLN A 1 97 ? -5.077 8.317 -10.763 1.00 85.56 97 GLN A C 1
ATOM 745 O O . GLN A 1 97 ? -6.241 8.713 -10.834 1.00 85.56 97 GLN A O 1
ATOM 750 N N . SER A 1 98 ? -4.555 7.486 -11.675 1.00 83.69 98 SER A N 1
ATOM 751 C CA . SER A 1 98 ? -5.337 6.999 -12.819 1.00 83.69 98 SER A CA 1
ATOM 752 C C . SER A 1 98 ? -6.506 6.105 -12.391 1.00 83.69 98 SER A C 1
ATOM 754 O O . SER A 1 98 ? -7.583 6.198 -12.975 1.00 83.69 98 SER A O 1
ATOM 756 N N . MET A 1 99 ? -6.329 5.296 -11.342 1.00 80.56 99 MET A N 1
ATOM 757 C CA . MET A 1 99 ? -7.374 4.419 -10.797 1.00 80.56 99 MET A CA 1
ATOM 758 C C . MET A 1 99 ? -8.466 5.174 -10.027 1.00 80.56 99 MET A C 1
ATOM 760 O O . MET A 1 99 ? -9.631 4.786 -10.069 1.00 80.56 99 MET A O 1
ATOM 764 N N . THR A 1 100 ? -8.105 6.245 -9.318 1.00 78.12 100 THR A N 1
ATOM 765 C CA . THR A 1 100 ? -9.043 7.046 -8.508 1.00 78.12 100 THR A CA 1
ATOM 766 C C . THR A 1 100 ? -9.716 8.172 -9.294 1.00 78.12 100 THR A C 1
ATOM 768 O O . THR A 1 100 ? -10.594 8.850 -8.766 1.00 78.12 100 THR A O 1
ATOM 771 N N . GLY A 1 101 ? -9.329 8.382 -10.557 1.00 67.00 101 GLY A N 1
ATOM 772 C CA . GLY A 1 101 ? -9.852 9.466 -11.391 1.00 67.00 101 GLY A CA 1
ATOM 773 C C . GLY A 1 101 ? -9.407 10.860 -10.938 1.00 67.00 101 GLY A C 1
ATOM 774 O O . GLY A 1 101 ? -9.886 11.859 -11.475 1.00 67.00 101 GLY A O 1
ATOM 775 N N . VAL A 1 102 ? -8.479 10.944 -9.978 1.00 60.62 102 VAL A N 1
ATOM 776 C CA . VAL A 1 102 ? -7.817 12.189 -9.584 1.00 60.62 102 VAL A CA 1
ATOM 777 C C . VAL A 1 102 ? -6.775 12.484 -10.657 1.00 60.62 102 VAL A C 1
ATOM 779 O O . VAL A 1 102 ? -5.604 12.138 -10.525 1.00 60.62 102 VAL A O 1
ATOM 782 N N . ALA A 1 103 ? -7.226 13.044 -11.779 1.00 44.28 103 ALA A N 1
ATOM 783 C CA . ALA A 1 103 ? -6.345 13.499 -12.843 1.00 44.28 103 ALA A CA 1
ATOM 784 C C . ALA A 1 103 ? -5.306 14.459 -12.247 1.00 44.28 103 ALA A C 1
ATOM 786 O O . ALA A 1 103 ? -5.672 15.432 -11.587 1.00 44.28 103 ALA A O 1
ATOM 787 N N . ALA A 1 104 ? -4.023 14.156 -12.459 1.00 45.44 104 ALA A N 1
ATOM 788 C CA . ALA A 1 104 ? -2.925 15.072 -12.190 1.00 45.44 104 ALA A CA 1
ATOM 789 C C . ALA A 1 104 ? -3.178 16.369 -12.974 1.00 45.44 104 ALA A C 1
ATOM 791 O O . ALA A 1 104 ? -3.006 16.399 -14.194 1.00 45.44 104 ALA A O 1
ATOM 792 N N . GLY A 1 105 ? -3.686 17.384 -12.276 1.00 36.50 105 GLY A N 1
ATOM 793 C CA . GLY A 1 105 ? -3.750 18.763 -12.750 1.00 36.50 105 GLY A CA 1
ATOM 794 C C . GLY A 1 105 ? -2.418 19.457 -12.537 1.00 36.50 105 GLY A C 1
ATOM 795 O O . GLY A 1 105 ? -1.799 19.203 -11.478 1.00 36.50 105 GLY A O 1
#

Secondary structure (DSSP, 8-state):
---EEEEEEEE---PPSSSS----EEEEEEEETTGGGSHHHHHHHHHHHHHHHHHHT----SS--HHHHHHHHHHHHHHHHHHHHHHT-HHHHHHHHHHHT----

Radius of gyration: 15.02 Å; Cα contacts (8 Å, |Δi|>4): 104; chains: 1; bounding box: 44×28×41 Å

Solvent-accessible surface area (backbone atoms only — not comparable to full-atom values): 6295 Å² total; per-residue (Å²): 134,90,57,71,46,78,32,66,20,73,39,82,75,87,73,77,88,87,81,75,73,88,71,66,50,68,51,79,47,75,45,49,60,71,31,67,73,38,70,69,35,32,52,55,49,49,51,52,52,51,50,52,40,45,62,70,35,52,75,89,52,102,74,69,50,74,68,51,52,51,51,32,52,49,44,35,51,52,41,48,55,36,35,44,61,53,60,64,41,69,65,56,47,51,50,51,25,67,74,70,67,52,70,92,123

pLDDT: mean 70.4, std 16.23, range [36.5, 88.38]

Mean predicted aligned error: 10.5 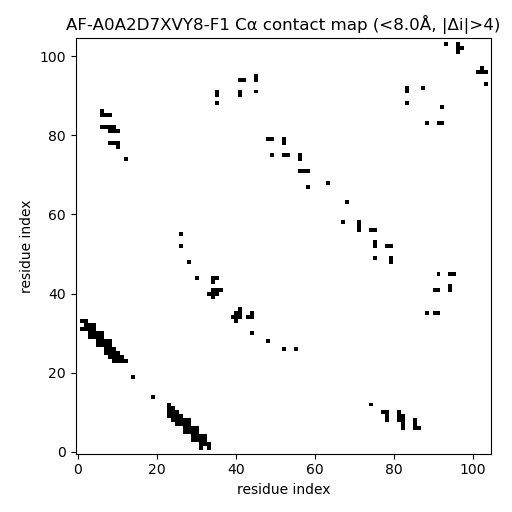Å

=== Feature glossary ===
Key to the feature types in this record:

— What the protein is —

Primary structure: the covalent order of the twenty standard amino acids along the backbone. Two proteins with the same sequence will (almost always) fold to the same structure; two with 30% identity often share a fold but not the details.

Database cross-references. InterPro integrates a dozen domain/family signature databases into unified entries with residue-range hits. GO terms attach function/process/location labels with evidence codes. CATH codes position the fold in a four-level structural taxonomy. Organism is the NCBI-taxonomy species name.

— Where its atoms are —

The mmCIF block holds the 3D Cartesian coordinates of each backbone atom (N, Cα, C, O) in ångströms. mmCIF is the PDB's canonical archive format — a tagged-loop text representation of the atomic model.

Six rendered views show the 3D structure from the faces of a cube — i.e. along ±x, ±y, ±z. Rendering representation is drawn randomly per protein from cartoon (secondary-structure ribbons), sticks (backbone bonds), or molecular surface; coloring is either N→C rainbow (blue at the N-terminus through red at the C-terminus) or one color per chain.

— Local backbone conformation —

DSSP 8-state secondary structure assigns each residue one of H (α-helix), G (3₁₀-helix), I (π-helix), E (extended β-strand), B (isolated β-bridge), T (hydrogen-bonded turn), S (bend), or '-' (coil). The assignment is computed from backbone hydrogen-bond geometry via the Kabsch–Sander algorithm.

P-SEA three-state annotation labels each residue as helix, strand, or coil based purely on the geometry of the Cα trace. It serves as a fallback when the full backbone (and thus DSSP) is unavailable.

The φ/ψ torsion pair specifies the backbone conformation at each residue. φ rotates about the N–Cα bond, ψ about the Cα–C bond. Steric clashes forbid most of the (φ, ψ) plane — the allowed regions (α-helix basin, β-sheet basin, left-handed helix) are the Ramachandran-allowed regions.

— Global shape and packing —

The geometric summary reports three shape descriptors. Rg (radius of gyration) measures how spread out the Cα atoms are about their centre of mass; compact globular proteins have small Rg, elongated or unfolded ones large. Cα contacts (<8 Å, |i−j|>4) count long-range residue pairs in spatial proximity — high for tightly packed folds, near zero for rods or random coil. The bounding-box extents give the protein's footprint along x, y, z in Å.

Accessible surface area quantifies burial. A residue with SASA near zero is packed into the hydrophobic core; one with SASA >100 Å² sits on the surface. Computed here via the Shrake–Rupley numerical algorithm with a 1.4 Å probe.

Plot images: a contact map (which residues are close in 3D, as an N×N binary image), a Ramachandran scatter (backbone torsion angles, revealing secondary-structure composition at a glance), and — for AlphaFold structures — a PAE heatmap (pairwise prediction confidence).

— Structural neighborhood —

The Foldseek 3Di string encodes local tertiary geometry as a 20-letter alphabet — one character per residue — derived from the relative positions of nearby Cα atoms. Unlike the amino-acid sequence, 3Di is a direct function of the 3D structure, so two proteins with the same fold have similar 3Di strings even at low sequence identity.

Nearest PDB neighbors are the top structural matches found by Foldseek when searching this structure against the entire Protein Data Bank. Each hit reports a TM-score (0 to 1; >0.5 almost always implies the same fold) and an E-value. These are *structural* homologs — they may share no detectable sequence similarity.

— Confidence and disorder —

For AlphaFold models, the B-factor field carries pLDDT — the model's own estimate of local accuracy on a 0–100 scale. Regions with pLDDT<50 should be treated as essentially unmodeled; they often correspond to intrinsically disordered segments.

B-factor (Debye–Waller factor) reflects atomic displacement in the crystal lattice. It is an experimental observable (units Å²), not a prediction; low values mean the atom is pinned down, high values mean it moves or is heterogeneous across the crystal.

Predicted aligned error is AlphaFold's pairwise confidence. Unlike pLDDT (per-residue), PAE is per-residue-pair and captures whether two parts of the structure are correctly placed relative to each other. Units are ångströms of expected positional error.